Protein AF-A0A1F7QGS2-F1 (afdb_monomer_lite)

pLDDT: mean 93.17, std 10.86, range [42.5, 98.81]

Sequence (145 aa):
MSAPKLGLPMHGLDNLTVILDYNKIQLDNFVAKILDLEPVLAKWQAFGWTAIEIDGHDFDQIGKALDQAEATVGPVIVVAHTVKGKGVSFMENDPEWHGKAPKPAEAIQAIREILGVGDAAWEGYLAKTPGTRVLVDELSALAKT

Structure (mmCIF, N/CA/C/O backbone):
data_AF-A0A1F7QGS2-F1
#
_entry.id   AF-A0A1F7QGS2-F1
#
loop_
_atom_site.group_PDB
_atom_site.id
_atom_site.type_symbol
_atom_site.label_atom_id
_atom_site.label_alt_id
_atom_site.label_comp_id
_atom_site.label_asym_id
_atom_site.label_entity_id
_atom_site.label_seq_id
_atom_site.pdbx_PDB_ins_code
_atom_site.Cartn_x
_atom_site.Cartn_y
_atom_site.Cartn_z
_atom_site.occupancy
_atom_site.B_iso_or_equiv
_atom_site.auth_seq_id
_atom_site.auth_comp_id
_atom_site.auth_asym_id
_atom_site.auth_atom_id
_atom_site.pdbx_PDB_model_num
ATOM 1 N N . MET A 1 1 ? -8.602 6.402 41.887 1.00 42.50 1 MET A N 1
ATOM 2 C CA . MET A 1 1 ? -8.391 6.866 40.499 1.00 42.50 1 MET A CA 1
ATOM 3 C C . MET A 1 1 ? -8.107 5.639 39.653 1.00 42.50 1 MET A C 1
ATOM 5 O O . MET A 1 1 ? -7.200 4.899 40.011 1.00 42.50 1 MET A O 1
ATOM 9 N N . SER A 1 2 ? -8.909 5.354 38.623 1.00 53.97 2 SER A N 1
ATOM 10 C CA . SER A 1 2 ? -8.566 4.295 37.664 1.00 53.97 2 SER A CA 1
ATOM 11 C C . SER A 1 2 ? -7.284 4.693 36.936 1.00 53.97 2 SER A C 1
ATOM 13 O O . SER A 1 2 ? -7.117 5.875 36.631 1.00 53.97 2 SER A O 1
ATOM 15 N N . ALA A 1 3 ? -6.393 3.738 36.671 1.00 47.50 3 ALA A N 1
ATOM 16 C CA . ALA A 1 3 ? -5.197 3.986 35.872 1.00 47.50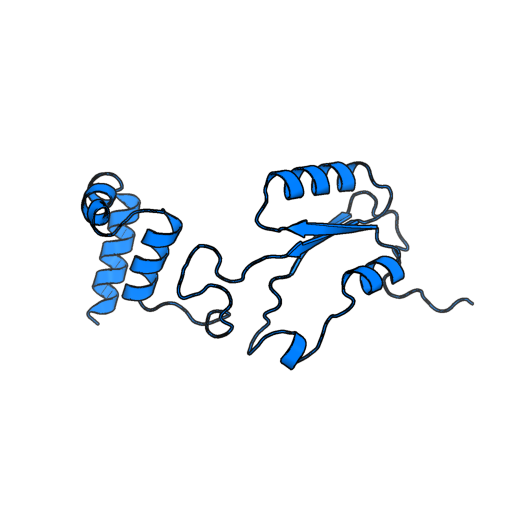 3 ALA A CA 1
ATOM 17 C C . ALA A 1 3 ? -5.571 4.702 34.556 1.00 47.50 3 ALA A C 1
ATOM 19 O O . ALA A 1 3 ? -6.635 4.403 33.997 1.00 47.50 3 ALA A O 1
ATOM 20 N N . PRO A 1 4 ? -4.749 5.650 34.066 1.00 51.16 4 PRO A N 1
ATOM 21 C CA . PRO A 1 4 ? -4.964 6.233 32.750 1.00 51.16 4 PRO A CA 1
ATOM 22 C C . PRO A 1 4 ? -5.015 5.096 31.730 1.00 51.16 4 PRO A C 1
ATOM 24 O O . PRO A 1 4 ? -4.096 4.280 31.641 1.00 51.16 4 PRO A O 1
ATOM 27 N N . LYS A 1 5 ? -6.124 5.010 30.996 1.00 58.28 5 LYS A N 1
ATOM 28 C CA . LYS A 1 5 ? -6.292 4.027 29.931 1.00 58.28 5 LYS A CA 1
ATOM 29 C C . LYS A 1 5 ? -5.496 4.532 28.728 1.00 58.28 5 LYS A C 1
ATOM 31 O O . LYS A 1 5 ? -6.029 5.250 27.889 1.00 58.28 5 LYS A O 1
ATOM 36 N N . LEU A 1 6 ? -4.191 4.260 28.715 1.00 59.62 6 LEU A N 1
ATOM 37 C CA . LEU A 1 6 ? -3.314 4.584 27.589 1.00 59.62 6 LEU A CA 1
ATOM 38 C C . LEU A 1 6 ? -3.965 4.056 26.303 1.00 59.62 6 LEU A C 1
ATOM 40 O O . LEU A 1 6 ? -4.412 2.918 26.308 1.00 59.62 6 LEU A O 1
ATOM 44 N N . GLY A 1 7 ? -4.068 4.878 25.256 1.00 64.69 7 GLY A N 1
ATOM 45 C CA . GLY A 1 7 ? -4.656 4.504 23.960 1.00 64.69 7 GLY A CA 1
ATOM 46 C C . GLY A 1 7 ? -6.181 4.617 23.853 1.00 64.69 7 GLY A C 1
ATOM 47 O O . GLY A 1 7 ? -6.690 4.618 22.732 1.00 64.69 7 GLY A O 1
ATOM 48 N N . LEU A 1 8 ? -6.898 4.787 24.973 1.00 70.00 8 LEU A N 1
ATOM 49 C CA . LEU A 1 8 ? -8.350 4.940 24.947 1.00 70.00 8 LEU A CA 1
ATOM 50 C C . LEU A 1 8 ? -8.746 6.369 24.549 1.00 70.00 8 LEU A C 1
ATOM 52 O O . LEU A 1 8 ? -8.249 7.320 25.160 1.00 70.00 8 LEU A O 1
ATOM 56 N N . PRO A 1 9 ? -9.622 6.552 23.545 1.00 69.94 9 PRO A N 1
ATOM 57 C CA . PRO A 1 9 ? -10.045 7.875 23.100 1.00 69.94 9 PRO A CA 1
ATOM 58 C C . PRO A 1 9 ? -10.796 8.586 24.228 1.00 69.94 9 PRO A C 1
ATOM 60 O O . PRO A 1 9 ? -11.926 8.248 24.563 1.00 69.94 9 PRO A O 1
ATOM 63 N N . MET A 1 10 ? -10.145 9.568 24.851 1.00 70.00 10 MET A N 1
ATOM 64 C CA . MET A 1 10 ? -10.749 10.406 25.898 1.00 70.00 10 MET A CA 1
ATOM 65 C C . MET A 1 10 ? -11.559 11.576 25.312 1.00 70.00 10 MET A C 1
ATOM 67 O O . MET A 1 10 ? -12.208 12.319 26.046 1.00 70.00 10 MET A O 1
ATOM 71 N N . HIS A 1 11 ? -11.506 11.737 23.989 1.00 72.88 11 HIS A N 1
ATOM 72 C CA . HIS A 1 11 ? -12.209 12.743 23.204 1.00 72.88 11 HIS A CA 1
ATOM 73 C C . HIS A 1 11 ? -13.120 12.041 22.189 1.00 72.88 11 HIS A C 1
ATOM 75 O O . HIS A 1 11 ? -12.828 10.914 21.790 1.00 72.88 11 HIS A O 1
ATOM 81 N N . GLY A 1 12 ? -14.200 12.704 21.765 1.00 78.81 12 GLY A N 1
ATOM 82 C CA . GLY A 1 12 ? -15.051 12.215 20.677 1.00 78.81 12 GLY A CA 1
ATOM 83 C C . GLY A 1 12 ? -14.284 12.261 19.360 1.00 78.81 12 GLY A C 1
ATOM 84 O O . GLY A 1 12 ? -14.203 13.314 18.735 1.00 78.81 12 GLY A O 1
ATOM 85 N N . LEU A 1 13 ? -13.663 11.139 18.995 1.00 88.19 13 LEU A N 1
ATOM 86 C CA . LEU A 1 13 ? -12.885 10.955 17.767 1.00 88.19 13 LEU A CA 1
ATOM 87 C C . LEU A 1 13 ? -13.675 10.128 16.748 1.00 88.19 13 LEU A C 1
ATOM 89 O O . LEU A 1 13 ? -13.122 9.271 16.067 1.00 88.19 13 LEU A O 1
ATOM 93 N N . ASP A 1 14 ? -14.975 10.393 16.658 1.00 89.94 14 ASP A N 1
ATOM 94 C CA . ASP A 1 14 ? -15.915 9.674 15.787 1.00 89.94 14 ASP A CA 1
ATOM 95 C C . ASP A 1 14 ? -15.614 9.902 14.295 1.00 89.94 14 ASP A C 1
ATOM 97 O O . ASP A 1 14 ? -16.113 9.200 13.431 1.00 89.94 14 ASP A O 1
ATOM 101 N N . ASN A 1 15 ? -14.778 10.893 13.983 1.00 92.56 15 ASN A N 1
ATOM 102 C CA . ASN A 1 15 ? -14.336 11.236 12.637 1.00 92.56 15 ASN A CA 1
ATOM 103 C C . ASN A 1 15 ? -12.890 10.797 12.341 1.00 92.56 15 ASN A C 1
ATOM 105 O O . ASN A 1 15 ? -12.312 11.243 11.347 1.00 92.56 15 ASN A O 1
ATOM 109 N N . LEU A 1 16 ? -12.274 9.980 13.204 1.00 95.19 16 LEU A N 1
ATOM 110 C CA . LEU A 1 16 ? -10.910 9.491 13.013 1.00 95.19 16 LEU A CA 1
ATOM 111 C C . LEU A 1 16 ? -10.912 8.044 12.516 1.00 95.19 16 LEU A C 1
ATOM 113 O O . LEU A 1 16 ? -11.242 7.117 13.252 1.00 95.19 16 LEU A O 1
ATOM 117 N N . THR A 1 17 ? -10.437 7.860 11.287 1.00 97.62 17 THR A N 1
ATOM 118 C CA . THR A 1 17 ? -10.125 6.546 10.718 1.00 97.62 17 THR A CA 1
ATOM 119 C C . THR A 1 17 ? -8.631 6.453 10.436 1.00 97.62 17 THR A C 1
ATOM 121 O O . THR A 1 17 ? -8.063 7.314 9.765 1.00 97.62 17 THR A O 1
ATOM 124 N N . VAL A 1 18 ? -7.989 5.407 10.952 1.00 97.81 18 VAL A N 1
ATOM 125 C CA . VAL A 1 18 ? -6.582 5.078 10.696 1.00 97.81 18 VAL A CA 1
ATOM 126 C C . VAL A 1 18 ? -6.521 3.850 9.799 1.00 97.81 18 VAL A C 1
ATOM 128 O O . VAL A 1 18 ? -7.245 2.889 10.025 1.00 97.81 18 VAL A O 1
ATOM 131 N N . ILE A 1 19 ? -5.627 3.848 8.813 1.00 98.62 19 ILE A N 1
ATOM 132 C CA . ILE A 1 19 ? -5.309 2.652 8.028 1.00 98.62 19 ILE A CA 1
ATOM 133 C C . ILE A 1 19 ? -3.883 2.243 8.380 1.00 98.62 19 ILE A C 1
ATOM 135 O O . ILE A 1 19 ? -2.942 3.012 8.183 1.00 98.62 19 ILE A O 1
ATOM 139 N N . LEU A 1 20 ? -3.726 1.043 8.929 1.00 98.50 20 LEU A N 1
ATOM 140 C CA . LEU A 1 20 ? -2.425 0.436 9.159 1.00 98.50 20 LEU A CA 1
ATOM 141 C C . LEU A 1 20 ? -2.032 -0.367 7.921 1.00 98.50 20 LEU A C 1
ATOM 143 O O . LEU A 1 20 ? -2.635 -1.401 7.642 1.00 98.50 20 LEU A O 1
ATOM 147 N N . ASP A 1 21 ? -0.991 0.094 7.229 1.00 98.50 21 ASP A N 1
ATOM 148 C CA . ASP A 1 21 ? -0.268 -0.687 6.223 1.00 98.50 21 ASP A CA 1
ATOM 149 C C . ASP A 1 21 ? 0.460 -1.851 6.918 1.00 98.50 21 ASP A C 1
ATOM 151 O O . ASP A 1 21 ? 1.569 -1.706 7.443 1.00 98.50 21 ASP A O 1
ATOM 155 N N . TYR A 1 22 ? -0.199 -3.008 6.982 1.00 98.25 22 TYR A N 1
ATOM 156 C CA . TYR A 1 22 ? 0.279 -4.183 7.699 1.00 98.25 22 TYR A CA 1
ATOM 157 C C . TYR A 1 22 ? 1.061 -5.136 6.782 1.00 98.25 22 TYR A C 1
ATOM 159 O O . TYR A 1 22 ? 0.757 -6.321 6.656 1.00 98.25 22 TYR A O 1
ATOM 167 N N . ASN A 1 23 ? 2.127 -4.613 6.167 1.00 98.25 23 ASN A N 1
ATOM 168 C CA . ASN A 1 23 ? 3.022 -5.357 5.266 1.00 98.25 23 ASN A CA 1
ATOM 169 C C . ASN A 1 23 ? 4.058 -6.263 5.971 1.00 98.25 23 ASN A C 1
ATOM 171 O O . ASN A 1 23 ? 4.845 -6.939 5.310 1.00 98.25 23 ASN A O 1
ATOM 175 N N . LYS A 1 24 ? 4.085 -6.273 7.313 1.00 97.62 24 LYS A N 1
ATOM 176 C CA . LYS A 1 24 ? 4.947 -7.124 8.165 1.00 97.62 24 LYS A CA 1
ATOM 177 C C . LYS A 1 24 ? 6.460 -6.878 8.039 1.00 97.62 24 LYS A C 1
ATOM 179 O O . LYS A 1 24 ? 7.235 -7.659 8.594 1.00 97.62 24 LYS A O 1
ATOM 184 N N . ILE A 1 25 ? 6.906 -5.804 7.382 1.00 97.75 25 ILE A N 1
ATOM 185 C CA . ILE A 1 25 ? 8.328 -5.499 7.152 1.00 97.75 25 ILE A CA 1
ATOM 186 C C . ILE A 1 25 ? 8.677 -4.095 7.658 1.00 97.75 25 ILE A C 1
ATOM 188 O O . ILE A 1 25 ? 8.119 -3.092 7.212 1.00 97.75 25 ILE A O 1
ATOM 192 N N . GLN A 1 26 ? 9.694 -4.009 8.514 1.00 94.56 26 GLN A N 1
ATOM 193 C CA . GLN A 1 26 ? 10.262 -2.744 8.993 1.00 94.56 26 GLN A CA 1
ATOM 194 C C . GLN A 1 26 ? 11.620 -2.448 8.327 1.00 94.56 26 GLN A C 1
ATOM 196 O O . GLN A 1 26 ? 11.802 -2.828 7.173 1.00 94.56 26 GLN A O 1
ATOM 201 N N . LEU A 1 27 ? 12.530 -1.736 9.010 1.00 93.88 27 LEU A N 1
ATOM 202 C CA . LEU A 1 27 ? 13.805 -1.268 8.451 1.00 93.88 27 LEU A CA 1
ATOM 203 C C . LEU A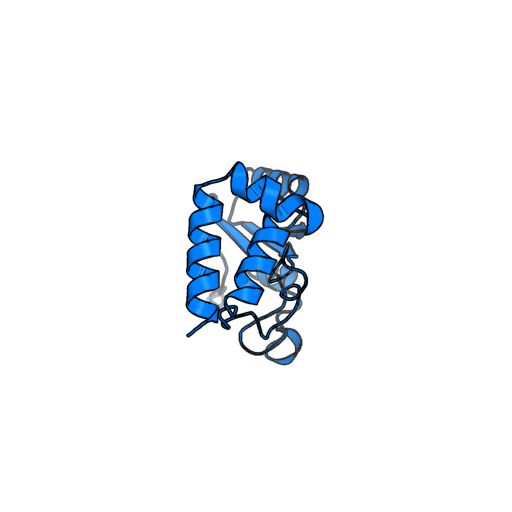 1 27 ? 14.671 -2.407 7.895 1.00 93.88 27 LEU A C 1
ATOM 205 O O . LEU A 1 27 ? 14.865 -2.484 6.689 1.00 93.88 27 LEU A O 1
ATOM 209 N N . ASP A 1 28 ? 15.145 -3.294 8.773 1.00 89.69 28 ASP A N 1
ATOM 210 C CA . ASP A 1 28 ? 16.142 -4.313 8.407 1.00 89.69 28 ASP A CA 1
ATOM 211 C C . ASP A 1 28 ? 15.543 -5.704 8.149 1.00 89.69 28 ASP A C 1
ATOM 213 O O . ASP A 1 28 ? 16.216 -6.595 7.629 1.00 89.69 28 ASP A O 1
ATOM 217 N N . ASN A 1 29 ? 14.310 -5.962 8.601 1.00 96.12 29 ASN A N 1
ATOM 218 C CA . ASN A 1 29 ? 13.714 -7.296 8.521 1.00 96.12 29 ASN A CA 1
ATOM 219 C C . ASN A 1 29 ? 12.192 -7.298 8.718 1.00 96.12 29 ASN A C 1
ATOM 221 O O . ASN A 1 29 ? 11.564 -6.269 8.979 1.00 96.12 29 ASN A O 1
ATOM 225 N N . PHE A 1 30 ? 11.613 -8.497 8.658 1.00 97.50 30 PHE A N 1
ATOM 226 C CA . PHE A 1 30 ? 10.252 -8.762 9.108 1.00 97.50 30 PHE A CA 1
ATOM 227 C C . PHE A 1 30 ? 10.070 -8.368 10.578 1.00 97.50 30 PHE A C 1
ATOM 229 O O . PHE A 1 30 ? 10.919 -8.680 11.417 1.00 97.50 30 PHE A O 1
ATOM 236 N N . VAL A 1 31 ? 8.937 -7.738 10.899 1.00 97.31 31 VAL A N 1
ATOM 237 C CA . VAL A 1 31 ? 8.616 -7.264 12.258 1.00 97.31 31 VAL A CA 1
ATOM 238 C C . VAL A 1 31 ? 8.731 -8.388 13.289 1.00 97.31 31 VAL A C 1
ATOM 240 O O . VAL A 1 31 ? 9.380 -8.205 14.311 1.00 97.31 31 VAL A O 1
ATOM 243 N N . ALA A 1 32 ? 8.262 -9.596 12.959 1.00 97.25 32 ALA A N 1
ATOM 244 C CA . ALA A 1 32 ? 8.329 -10.775 13.827 1.00 97.25 32 ALA A CA 1
ATOM 245 C C . ALA A 1 32 ? 9.759 -11.182 14.239 1.00 97.25 32 ALA A C 1
ATOM 247 O O . ALA A 1 32 ? 9.941 -11.852 15.251 1.00 97.25 32 ALA A O 1
ATOM 248 N N . LYS A 1 33 ? 10.788 -10.792 13.471 1.00 96.38 33 LYS A N 1
ATOM 249 C CA . LYS A 1 33 ? 12.195 -11.077 13.798 1.00 96.38 33 LYS A CA 1
ATOM 250 C C . LYS A 1 33 ? 12.862 -9.990 14.637 1.00 96.38 33 LYS A C 1
ATOM 252 O O . LYS A 1 33 ? 13.943 -10.240 15.161 1.00 96.38 33 LYS A O 1
ATOM 257 N N . ILE A 1 34 ? 12.267 -8.801 14.733 1.00 95.75 34 ILE A N 1
ATOM 258 C CA . ILE A 1 34 ? 12.864 -7.660 15.436 1.00 95.75 34 ILE A CA 1
ATOM 259 C C . ILE A 1 34 ? 12.022 -7.254 16.644 1.00 95.75 34 ILE A C 1
ATOM 261 O O . ILE A 1 34 ? 12.517 -7.262 17.767 1.00 95.75 34 ILE A O 1
ATOM 265 N N . LEU A 1 35 ? 10.753 -6.915 16.419 1.00 93.75 35 LEU A N 1
ATOM 266 C CA . LEU A 1 35 ? 9.780 -6.612 17.457 1.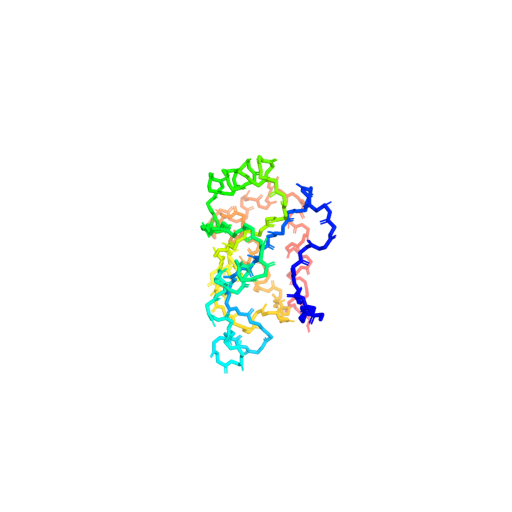00 93.75 35 LEU A CA 1
ATOM 267 C C . LEU A 1 35 ? 8.401 -7.057 16.976 1.00 93.75 35 LEU A C 1
ATOM 269 O O . LEU A 1 35 ? 7.752 -6.377 16.180 1.00 93.75 35 LEU A O 1
ATOM 273 N N . ASP A 1 36 ? 7.974 -8.219 17.459 1.00 93.94 36 ASP A N 1
ATOM 274 C CA . ASP A 1 36 ? 6.699 -8.792 17.057 1.00 93.94 36 ASP A CA 1
ATOM 275 C C . ASP A 1 36 ? 5.525 -7.916 17.524 1.00 93.94 36 ASP A C 1
ATOM 277 O O . ASP A 1 36 ? 5.441 -7.481 18.679 1.00 93.94 36 ASP A O 1
ATOM 281 N N . LEU A 1 37 ? 4.614 -7.642 16.592 1.00 92.38 37 LEU A N 1
ATOM 282 C CA . LEU A 1 37 ? 3.451 -6.792 16.806 1.00 92.38 37 LEU A CA 1
ATOM 283 C C . LEU A 1 37 ? 2.212 -7.594 17.196 1.00 92.38 37 LEU A C 1
ATOM 285 O O . LEU A 1 37 ? 1.241 -6.992 17.659 1.00 92.38 37 LEU A O 1
ATOM 289 N N . GLU A 1 38 ? 2.234 -8.920 17.094 1.00 95.38 38 GLU A N 1
ATOM 290 C CA . GLU A 1 38 ? 1.051 -9.730 17.367 1.00 95.38 38 GLU A CA 1
ATOM 291 C C . GLU A 1 38 ? 0.671 -9.775 18.862 1.00 95.38 38 GLU A C 1
ATOM 293 O O . GLU A 1 38 ? 1.529 -9.602 19.742 1.00 95.38 38 GLU A O 1
ATOM 298 N N . PRO A 1 39 ? -0.624 -9.953 19.195 1.00 95.69 39 PRO A N 1
ATOM 299 C CA . PRO A 1 39 ? -1.793 -9.885 18.305 1.00 95.69 39 PRO A CA 1
ATOM 300 C C . PRO A 1 39 ? -2.199 -8.430 17.984 1.00 95.69 39 PRO A C 1
ATOM 302 O O . PRO A 1 39 ? -2.621 -7.697 18.884 1.00 95.69 39 PRO A O 1
ATOM 305 N N . VAL A 1 40 ? -2.098 -7.993 16.721 1.00 95.88 40 VAL A N 1
ATOM 306 C CA . VAL A 1 40 ? -2.289 -6.569 16.348 1.00 95.88 40 VAL A CA 1
ATOM 307 C C . VAL A 1 40 ? -3.720 -6.092 16.589 1.00 95.88 40 VAL A C 1
ATOM 309 O O . VAL A 1 40 ? -3.921 -5.092 17.280 1.00 95.88 40 VAL A O 1
ATOM 312 N N . LEU A 1 41 ? -4.721 -6.816 16.080 1.00 95.81 41 LEU A N 1
ATOM 313 C CA . LEU A 1 41 ? -6.136 -6.449 16.233 1.00 95.81 41 LEU A CA 1
ATOM 314 C C . LEU A 1 41 ? -6.543 -6.329 17.706 1.00 95.81 41 LEU A C 1
ATOM 316 O O . LEU A 1 41 ? -7.157 -5.342 18.113 1.00 95.81 41 LEU A O 1
ATOM 320 N N . ALA A 1 42 ? -6.164 -7.319 18.517 1.00 95.69 42 ALA A N 1
ATOM 321 C CA . ALA A 1 42 ? -6.536 -7.370 19.926 1.00 95.69 42 ALA A CA 1
ATOM 322 C C . ALA A 1 42 ? -5.931 -6.206 20.726 1.00 95.69 42 ALA A C 1
ATOM 324 O O . ALA A 1 42 ? -6.573 -5.698 21.644 1.00 95.69 42 ALA A O 1
ATOM 325 N N . LYS A 1 43 ? -4.724 -5.740 20.367 1.00 94.25 43 LYS A N 1
ATOM 326 C CA . LYS A 1 43 ? -4.111 -4.556 20.990 1.00 94.25 43 LYS A CA 1
ATOM 327 C C . LYS A 1 43 ? -4.945 -3.299 20.728 1.00 94.25 43 LYS A C 1
ATOM 329 O O . LYS A 1 43 ? -5.242 -2.572 21.670 1.00 94.25 43 LYS A O 1
ATOM 334 N N . TRP A 1 44 ? -5.392 -3.078 19.492 1.00 94.75 44 TRP A N 1
ATOM 335 C CA . TRP A 1 44 ? -6.250 -1.935 19.150 1.00 94.75 44 TRP A CA 1
ATOM 336 C C . TRP A 1 44 ? -7.623 -1.994 19.822 1.00 94.75 44 TRP A C 1
ATOM 338 O O . TRP A 1 44 ? -8.078 -1.004 20.394 1.00 94.75 44 TRP A O 1
ATOM 348 N N . GLN A 1 45 ? -8.244 -3.172 19.847 1.00 94.00 45 GLN A N 1
ATOM 349 C CA . GLN A 1 45 ? -9.505 -3.382 20.560 1.00 94.00 45 GLN A CA 1
ATOM 350 C C . GLN A 1 45 ? -9.358 -3.141 22.070 1.00 94.00 45 GLN A C 1
ATOM 352 O O . GLN A 1 45 ? -10.221 -2.517 22.685 1.00 94.00 45 GLN A O 1
ATOM 357 N N . ALA A 1 46 ? -8.243 -3.565 22.677 1.00 92.12 46 ALA A N 1
ATOM 358 C CA . ALA A 1 46 ? -7.946 -3.291 24.085 1.00 92.12 46 ALA A CA 1
ATOM 359 C C . ALA A 1 46 ? -7.763 -1.788 24.369 1.00 92.12 46 ALA A C 1
ATOM 361 O O . ALA A 1 46 ? -8.053 -1.330 25.476 1.00 92.12 46 ALA A O 1
ATOM 362 N N . PHE A 1 47 ? -7.345 -1.015 23.363 1.00 90.81 47 PHE A N 1
ATOM 363 C CA . PHE A 1 47 ? -7.327 0.446 23.395 1.00 90.81 47 PHE A CA 1
ATOM 364 C C . PHE A 1 47 ? -8.694 1.086 23.117 1.00 90.81 47 PHE A C 1
ATOM 366 O O . PHE A 1 47 ? -8.786 2.303 23.069 1.00 90.81 47 PHE A O 1
ATOM 373 N N . GLY A 1 48 ? -9.774 0.315 22.980 1.00 90.50 48 GLY A N 1
ATOM 374 C CA . GLY A 1 48 ? -11.125 0.845 22.781 1.00 90.50 48 GLY A CA 1
ATOM 375 C C . GLY A 1 48 ? -11.404 1.351 21.366 1.00 90.50 48 GLY A C 1
ATOM 376 O O . GLY A 1 48 ? -12.328 2.138 21.188 1.00 90.50 48 GLY A O 1
ATOM 377 N N . TRP A 1 49 ? -10.613 0.921 20.381 1.00 94.69 49 TRP A N 1
ATOM 378 C CA . TRP A 1 49 ? -10.852 1.209 18.969 1.00 94.69 49 TRP A CA 1
ATOM 379 C C . TRP A 1 49 ? -11.703 0.114 18.334 1.00 94.69 49 TRP A C 1
ATOM 381 O O . TRP A 1 49 ? -11.557 -1.070 18.656 1.00 94.69 49 TRP A O 1
ATOM 391 N N . THR A 1 50 ? -12.525 0.497 17.363 1.00 96.00 50 THR A N 1
ATOM 392 C CA . THR A 1 50 ? -13.078 -0.472 16.414 1.00 96.00 50 THR A CA 1
ATOM 393 C C . THR A 1 50 ? -11.961 -0.885 15.461 1.00 96.00 50 THR A C 1
ATOM 395 O O . THR A 1 50 ? -11.371 -0.036 14.801 1.00 96.00 50 THR A O 1
ATOM 398 N N . ALA A 1 51 ? -11.652 -2.180 15.397 1.00 97.69 51 ALA A N 1
ATOM 399 C CA . ALA A 1 51 ? -10.643 -2.722 14.492 1.00 97.69 51 ALA A CA 1
ATOM 400 C C . ALA A 1 51 ? -11.315 -3.528 13.373 1.00 97.69 51 ALA A C 1
ATOM 402 O O . ALA A 1 51 ? -12.062 -4.466 13.656 1.00 97.69 51 ALA A O 1
ATOM 403 N N . ILE A 1 52 ? -11.039 -3.161 12.124 1.00 98.62 52 ILE A N 1
ATOM 404 C CA . ILE A 1 52 ? -11.500 -3.828 10.902 1.00 98.62 52 ILE A CA 1
ATOM 405 C C . ILE A 1 52 ? -10.269 -4.434 10.228 1.00 98.62 52 ILE A C 1
ATOM 407 O O . ILE A 1 52 ? -9.248 -3.764 10.122 1.00 98.62 52 ILE A O 1
ATOM 411 N N . GLU A 1 53 ? -10.335 -5.682 9.783 1.00 98.62 53 GLU A N 1
ATOM 412 C CA . GLU A 1 53 ? -9.222 -6.366 9.115 1.00 98.62 53 GLU A CA 1
ATOM 413 C C . GLU A 1 53 ? -9.603 -6.711 7.682 1.00 98.62 53 GLU A C 1
ATOM 415 O O . GLU A 1 53 ? -10.698 -7.221 7.441 1.00 98.62 53 GLU A O 1
ATOM 420 N N . ILE A 1 54 ? -8.709 -6.396 6.743 1.00 98.81 54 ILE A N 1
ATOM 421 C CA . ILE A 1 54 ? -8.946 -6.545 5.304 1.00 98.81 54 ILE A CA 1
ATOM 422 C C . ILE A 1 54 ? -7.700 -7.037 4.567 1.00 98.81 54 ILE A C 1
ATOM 424 O O . ILE A 1 54 ? -6.569 -6.856 5.031 1.00 98.81 54 ILE A O 1
ATOM 428 N N . ASP A 1 55 ? -7.908 -7.576 3.368 1.00 98.75 55 ASP A N 1
ATOM 429 C CA . ASP A 1 55 ? -6.883 -7.578 2.324 1.00 98.75 55 ASP A CA 1
ATOM 430 C C . ASP A 1 55 ? -6.693 -6.143 1.804 1.00 98.75 55 ASP A C 1
ATOM 432 O O . ASP A 1 55 ? -7.613 -5.529 1.265 1.00 98.75 55 ASP A O 1
ATOM 436 N N . GLY A 1 56 ? -5.491 -5.595 1.983 1.00 98.62 56 GLY A N 1
ATOM 437 C CA . GLY A 1 56 ? -5.137 -4.235 1.583 1.00 98.62 56 GLY A CA 1
ATOM 438 C C . GLY A 1 56 ? -4.976 -4.033 0.075 1.00 98.62 56 GLY A C 1
ATOM 439 O O . GLY A 1 56 ? -4.727 -2.906 -0.346 1.00 98.62 56 GLY A O 1
ATOM 440 N N . HIS A 1 57 ? -5.110 -5.089 -0.734 1.00 98.38 57 HIS A N 1
ATOM 441 C CA . HIS A 1 57 ? -5.113 -5.016 -2.201 1.00 98.38 57 HIS A CA 1
ATOM 442 C C . HIS A 1 57 ? -6.490 -5.286 -2.818 1.00 98.38 57 HIS A C 1
ATOM 444 O O . HIS A 1 57 ? -6.625 -5.266 -4.043 1.00 98.38 57 HIS A O 1
ATOM 450 N N . ASP A 1 58 ? -7.511 -5.530 -1.995 1.00 98.69 58 ASP A N 1
ATOM 451 C CA . ASP A 1 58 ? -8.891 -5.728 -2.432 1.00 98.69 58 ASP A CA 1
ATOM 452 C C . ASP A 1 58 ? -9.684 -4.419 -2.283 1.00 98.69 58 ASP A C 1
ATOM 454 O O . ASP A 1 58 ? -10.079 -4.013 -1.187 1.00 98.69 58 ASP A O 1
ATOM 458 N N . PHE A 1 59 ? -9.935 -3.749 -3.410 1.00 98.00 59 PHE A N 1
ATOM 459 C CA . PHE A 1 59 ? -10.660 -2.477 -3.444 1.00 98.00 59 PHE A CA 1
ATOM 460 C C . PHE A 1 59 ? -12.099 -2.574 -2.918 1.00 98.00 59 PHE A C 1
ATOM 462 O O . PHE A 1 59 ? -12.589 -1.598 -2.345 1.00 98.00 59 PHE A O 1
ATOM 469 N N . ASP A 1 60 ? -12.759 -3.728 -3.046 1.00 98.69 60 ASP A N 1
ATOM 470 C CA . ASP A 1 60 ? -14.108 -3.913 -2.507 1.00 98.69 60 ASP A CA 1
ATOM 471 C C . ASP A 1 60 ? -14.071 -3.993 -0.977 1.00 98.69 60 ASP A C 1
ATOM 473 O O . ASP A 1 60 ? -14.962 -3.467 -0.304 1.00 98.69 60 ASP A O 1
ATOM 477 N N . GLN A 1 61 ? -13.047 -4.638 -0.408 1.00 98.81 61 GLN A N 1
ATOM 478 C CA . GLN A 1 61 ? -12.855 -4.678 1.045 1.00 98.81 61 GLN A CA 1
ATOM 479 C C . GLN A 1 61 ? -12.465 -3.311 1.604 1.00 98.81 61 GLN A C 1
ATOM 481 O O . GLN A 1 61 ? -12.998 -2.915 2.640 1.00 98.81 61 GLN A O 1
ATOM 486 N N . ILE A 1 62 ? -11.601 -2.566 0.907 1.00 98.75 62 ILE A N 1
ATOM 487 C CA . ILE A 1 62 ? -11.238 -1.194 1.284 1.00 98.75 62 ILE A CA 1
ATOM 488 C C . ILE A 1 62 ? -12.487 -0.309 1.325 1.00 98.75 62 ILE A C 1
ATOM 490 O O . ILE A 1 62 ? -12.724 0.352 2.334 1.00 98.75 62 ILE A O 1
ATOM 494 N N . GLY A 1 63 ? -13.311 -0.328 0.270 1.00 98.62 63 GLY A N 1
ATOM 495 C CA . GLY A 1 63 ? -14.549 0.455 0.218 1.00 98.62 63 GLY A CA 1
ATOM 496 C C . GLY A 1 63 ? -15.489 0.127 1.379 1.00 98.62 63 GLY A C 1
ATOM 497 O O . GLY A 1 63 ? -15.863 1.013 2.141 1.00 98.62 63 GLY A O 1
ATOM 498 N N . LYS A 1 64 ? -15.775 -1.164 1.596 1.00 98.81 64 LYS A N 1
ATOM 499 C CA . LYS A 1 64 ? -16.635 -1.617 2.705 1.00 98.81 64 LYS A CA 1
ATOM 500 C C . LYS A 1 64 ? -16.088 -1.235 4.081 1.00 98.81 64 LYS A C 1
ATOM 502 O O . LYS A 1 64 ? -16.868 -0.899 4.968 1.00 98.81 64 LYS A O 1
ATOM 507 N N . ALA A 1 65 ? -14.771 -1.302 4.276 1.00 98.62 65 ALA A N 1
ATOM 508 C CA . ALA A 1 65 ? -14.145 -0.929 5.540 1.00 98.62 65 ALA A CA 1
ATOM 509 C C . ALA A 1 65 ? -14.272 0.573 5.817 1.00 98.62 65 ALA A C 1
ATOM 511 O O . ALA A 1 65 ? -14.521 0.953 6.959 1.00 98.62 65 ALA A O 1
ATOM 512 N N . LEU A 1 66 ? -14.140 1.413 4.786 1.00 98.56 66 LEU A N 1
ATOM 513 C CA . LEU A 1 66 ? -14.327 2.860 4.903 1.00 98.56 66 LEU A CA 1
ATOM 514 C C . LEU A 1 66 ? -15.796 3.226 5.156 1.00 98.56 66 LEU A C 1
ATOM 516 O O . LEU A 1 66 ? -16.058 4.015 6.060 1.00 98.56 66 LEU A O 1
ATOM 520 N N . ASP A 1 67 ? -16.742 2.592 4.455 1.00 98.50 67 ASP A N 1
ATOM 521 C CA . ASP A 1 67 ? -18.183 2.777 4.695 1.00 98.50 67 ASP A CA 1
ATOM 522 C C . ASP A 1 67 ? -18.562 2.384 6.135 1.00 98.50 67 ASP A C 1
ATOM 524 O O . ASP A 1 67 ? -19.298 3.087 6.831 1.00 98.50 67 ASP A O 1
ATOM 528 N N . GLN A 1 68 ? -18.028 1.258 6.620 1.00 98.19 68 GLN A N 1
ATOM 529 C CA . GLN A 1 68 ? -18.224 0.825 8.002 1.00 98.19 68 GLN A CA 1
ATOM 530 C C . GLN A 1 68 ? -17.587 1.803 8.996 1.00 98.19 68 GLN A C 1
ATOM 532 O O . GLN A 1 68 ? -18.167 2.060 10.054 1.00 98.19 68 GLN A O 1
ATOM 537 N N . ALA A 1 69 ? -16.401 2.328 8.683 1.00 97.50 69 ALA A N 1
ATOM 538 C CA . ALA A 1 69 ? -15.712 3.273 9.545 1.00 97.50 69 ALA A CA 1
ATOM 539 C C . ALA A 1 69 ? -16.502 4.582 9.695 1.00 97.50 69 ALA A C 1
ATOM 541 O O . ALA A 1 69 ? -16.669 5.054 10.815 1.00 97.50 69 ALA A O 1
ATOM 542 N N . GLU A 1 70 ? -17.065 5.107 8.603 1.00 97.12 70 GLU A N 1
ATOM 543 C CA . GLU A 1 70 ? -17.917 6.304 8.613 1.00 97.12 70 GLU A CA 1
ATOM 544 C C . GLU A 1 70 ? -19.205 6.110 9.432 1.00 97.12 70 GLU A C 1
ATOM 546 O O . GLU A 1 70 ? -19.670 7.029 10.106 1.00 97.12 70 GLU A O 1
ATOM 551 N N . ALA A 1 71 ? -19.771 4.901 9.424 1.00 96.81 71 ALA A N 1
ATOM 552 C CA . ALA A 1 71 ? -20.961 4.566 10.205 1.00 96.81 71 ALA A CA 1
ATOM 553 C C . ALA A 1 71 ? -20.674 4.262 11.691 1.00 96.81 71 ALA A C 1
ATOM 555 O O . ALA A 1 71 ? -21.611 4.053 12.470 1.00 96.81 71 ALA A O 1
ATOM 556 N N . THR A 1 72 ? -19.403 4.189 12.098 1.00 95.00 72 THR A N 1
ATOM 557 C CA . THR A 1 72 ? -19.002 3.809 13.456 1.00 95.00 72 THR A CA 1
ATOM 558 C C . THR A 1 72 ? -18.855 5.039 14.352 1.00 95.00 72 THR A C 1
ATOM 560 O O . THR A 1 72 ? -18.246 6.031 13.977 1.00 95.00 72 THR A O 1
ATOM 563 N N . VAL A 1 73 ? -19.384 4.963 15.577 1.00 93.19 73 VAL A N 1
ATOM 564 C CA . VAL A 1 73 ? -19.127 5.966 16.625 1.00 93.19 73 VAL A CA 1
ATOM 565 C C . VAL A 1 73 ? -17.832 5.604 17.353 1.00 93.19 73 VAL A C 1
ATOM 567 O O . VAL A 1 73 ? -17.651 4.456 17.765 1.00 93.19 73 VAL A O 1
ATOM 570 N N . GLY A 1 74 ? -16.960 6.586 17.565 1.00 91.50 74 GLY A N 1
ATOM 571 C CA . GLY A 1 74 ? -15.598 6.397 18.055 1.00 91.50 74 GLY A CA 1
ATOM 572 C C . GLY A 1 74 ? -14.585 6.125 16.936 1.00 91.50 74 GLY A C 1
ATOM 573 O O . GLY A 1 74 ? -14.956 5.956 15.777 1.00 91.50 74 GLY A O 1
ATOM 574 N N . PRO A 1 75 ? -13.285 6.087 17.264 1.00 94.81 75 PRO A N 1
ATOM 575 C CA . PRO A 1 75 ? -12.249 5.937 16.260 1.00 94.81 75 PRO A CA 1
ATOM 576 C C . PRO A 1 75 ? -12.123 4.500 15.763 1.00 94.81 75 PRO A C 1
ATOM 578 O O . PRO A 1 75 ? -12.307 3.520 16.499 1.00 94.81 75 PRO A O 1
ATOM 581 N N . VAL A 1 76 ? -11.738 4.401 14.497 1.00 97.44 76 VAL A N 1
ATOM 582 C CA . VAL A 1 76 ? -11.637 3.146 13.760 1.00 97.44 76 VAL A CA 1
ATOM 583 C C . VAL A 1 76 ? -10.215 2.964 13.261 1.00 97.44 76 VAL A C 1
ATOM 585 O O . VAL A 1 76 ? -9.576 3.907 12.792 1.00 97.44 76 VAL A O 1
ATOM 588 N N . ILE A 1 77 ? -9.719 1.734 13.338 1.00 98.06 77 ILE A N 1
ATOM 589 C CA . ILE A 1 77 ? -8.522 1.318 12.625 1.00 98.06 77 ILE A CA 1
ATOM 590 C C . ILE A 1 77 ? -8.847 0.205 11.637 1.00 98.06 77 ILE A C 1
ATOM 592 O O . ILE A 1 77 ? -9.437 -0.813 11.990 1.00 98.06 77 ILE A O 1
ATOM 596 N N . VAL A 1 78 ? -8.412 0.393 10.399 1.00 98.75 78 VAL A N 1
ATOM 597 C CA . VAL A 1 78 ? -8.410 -0.617 9.350 1.00 98.75 78 VAL A CA 1
ATOM 598 C C . VAL A 1 78 ? -7.008 -1.218 9.284 1.00 98.75 78 VAL A C 1
ATOM 600 O O . VAL A 1 78 ? -6.051 -0.551 8.896 1.00 98.75 78 VAL A O 1
ATOM 603 N N . VAL A 1 79 ? -6.864 -2.471 9.701 1.00 98.69 79 VAL A N 1
ATOM 604 C CA . VAL A 1 79 ? -5.635 -3.258 9.578 1.00 98.69 79 VAL A CA 1
ATOM 605 C C . VAL A 1 79 ? -5.626 -3.894 8.190 1.00 98.69 79 VAL A C 1
ATOM 607 O O . VAL A 1 79 ? -6.303 -4.893 7.951 1.00 98.69 79 VAL A O 1
ATOM 610 N N . ALA A 1 80 ? -4.889 -3.281 7.265 1.00 98.75 80 ALA A N 1
ATOM 611 C CA . ALA A 1 80 ? -4.833 -3.692 5.870 1.00 98.75 80 ALA A CA 1
ATOM 612 C C . ALA A 1 80 ? -3.609 -4.578 5.625 1.00 98.75 80 ALA A C 1
ATOM 614 O O . ALA A 1 80 ? -2.473 -4.104 5.677 1.00 98.75 80 ALA A O 1
ATOM 615 N N . HIS A 1 81 ? -3.825 -5.866 5.351 1.00 98.62 81 HIS A N 1
ATOM 616 C CA . HIS A 1 81 ? -2.740 -6.784 4.995 1.00 98.62 81 HIS A CA 1
ATOM 617 C C . HIS A 1 81 ? -2.256 -6.483 3.584 1.00 98.62 81 HIS A C 1
ATOM 619 O O . HIS A 1 81 ? -2.970 -6.693 2.611 1.00 98.62 81 HIS A O 1
ATOM 625 N N . THR A 1 82 ? -1.029 -6.003 3.472 1.00 98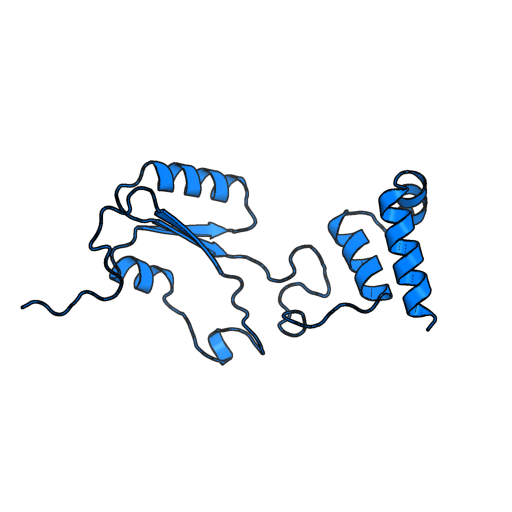.75 82 THR A N 1
ATOM 626 C CA . THR A 1 82 ? -0.423 -5.580 2.208 1.00 98.75 82 THR A CA 1
ATOM 627 C C . THR A 1 82 ? 0.855 -6.374 1.932 1.00 98.75 82 THR A C 1
ATOM 629 O O . THR A 1 82 ? 1.341 -7.162 2.742 1.00 98.75 82 THR A O 1
ATOM 632 N N . VAL A 1 83 ? 1.419 -6.159 0.746 1.00 98.56 83 VAL A N 1
ATOM 633 C CA . VAL A 1 83 ? 2.696 -6.717 0.304 1.00 98.56 83 VAL A CA 1
ATOM 634 C C . VAL A 1 83 ? 3.585 -5.515 0.055 1.00 98.56 83 VAL A C 1
ATOM 636 O O . VAL A 1 83 ? 3.280 -4.691 -0.808 1.00 98.56 83 VAL A O 1
ATOM 639 N N . LYS A 1 84 ? 4.665 -5.374 0.824 1.00 98.25 84 LYS A N 1
ATOM 640 C CA . LYS A 1 84 ? 5.617 -4.283 0.593 1.00 98.25 84 LYS A CA 1
ATOM 641 C C . LYS A 1 84 ? 6.249 -4.476 -0.780 1.00 98.25 84 LYS A C 1
ATOM 643 O O . LYS A 1 84 ? 6.644 -5.593 -1.093 1.00 98.25 84 LYS A O 1
ATOM 648 N N . GLY A 1 85 ? 6.302 -3.419 -1.588 1.00 97.56 85 GLY A N 1
ATOM 649 C CA . GLY A 1 85 ? 6.783 -3.504 -2.971 1.00 97.56 85 GLY A CA 1
ATOM 650 C C . GLY A 1 85 ? 5.782 -4.106 -3.966 1.00 97.56 85 GLY A C 1
ATOM 651 O O . GLY A 1 85 ? 6.197 -4.493 -5.056 1.00 97.56 85 GLY A O 1
ATOM 652 N N . LYS A 1 86 ? 4.484 -4.202 -3.615 1.00 98.19 86 LYS A N 1
ATOM 653 C CA . LYS A 1 86 ? 3.433 -4.745 -4.497 1.00 98.19 86 LYS A CA 1
ATOM 654 C C . LYS A 1 86 ? 3.538 -4.193 -5.924 1.00 98.19 86 LYS A C 1
ATOM 656 O O . LYS A 1 86 ? 3.590 -2.982 -6.118 1.00 98.19 86 LYS A O 1
ATOM 661 N N . GLY A 1 87 ? 3.505 -5.089 -6.910 1.00 97.06 87 GLY A N 1
ATOM 662 C CA . GLY A 1 87 ? 3.534 -4.747 -8.334 1.00 97.06 87 GLY A CA 1
ATOM 663 C C . GLY A 1 87 ? 4.931 -4.701 -8.954 1.00 97.06 87 GLY A C 1
ATOM 664 O O . GLY A 1 87 ? 5.031 -4.533 -10.165 1.00 97.06 87 GLY A O 1
ATOM 665 N N . VAL A 1 88 ? 5.989 -4.893 -8.159 1.00 98.31 88 VAL A N 1
ATOM 666 C CA . VAL A 1 88 ? 7.365 -5.046 -8.646 1.00 98.31 88 VAL A CA 1
ATOM 667 C C . VAL A 1 88 ? 7.934 -6.357 -8.113 1.00 98.31 88 VAL A C 1
ATOM 669 O O . VAL A 1 88 ? 8.228 -6.503 -6.929 1.00 98.31 88 VAL A O 1
ATOM 672 N N . SER A 1 89 ? 8.092 -7.327 -9.002 1.00 97.69 89 SER A N 1
ATOM 673 C CA . SER A 1 89 ? 8.367 -8.735 -8.719 1.00 97.69 89 SER A CA 1
ATOM 674 C C . SER A 1 89 ? 9.604 -8.971 -7.852 1.00 97.69 89 SER A C 1
ATOM 676 O O . SER A 1 89 ? 9.593 -9.858 -7.005 1.00 97.69 89 SER A O 1
ATOM 678 N N . PHE A 1 90 ? 10.649 -8.160 -8.024 1.00 97.62 90 PHE A N 1
ATOM 679 C CA . PHE A 1 90 ? 11.891 -8.258 -7.255 1.00 97.62 90 PHE A CA 1
ATOM 680 C C . PHE A 1 90 ? 11.885 -7.437 -5.954 1.00 97.62 90 PHE A C 1
ATOM 682 O O . PHE A 1 90 ? 12.835 -7.541 -5.185 1.00 97.62 90 PHE A O 1
ATOM 689 N N . MET A 1 91 ? 10.852 -6.616 -5.719 1.00 98.12 91 MET A N 1
ATOM 690 C CA . MET A 1 91 ? 10.669 -5.844 -4.483 1.00 98.12 91 MET A CA 1
ATOM 691 C C . MET A 1 91 ? 9.603 -6.445 -3.556 1.00 98.12 91 MET A C 1
ATOM 693 O O . MET A 1 91 ? 9.593 -6.132 -2.365 1.00 98.12 91 MET A O 1
ATOM 697 N N . GLU A 1 92 ? 8.694 -7.280 -4.077 1.00 98.19 92 GLU A N 1
ATOM 698 C CA . GLU A 1 92 ? 7.615 -7.869 -3.282 1.00 98.19 92 GLU A CA 1
ATOM 699 C C . GLU A 1 92 ? 8.150 -8.705 -2.106 1.00 98.19 92 GLU A C 1
ATOM 701 O O . GLU A 1 92 ? 8.866 -9.687 -2.288 1.00 98.19 92 GLU A O 1
ATOM 706 N N . ASN A 1 93 ? 7.728 -8.344 -0.887 1.00 97.56 93 ASN A N 1
ATOM 707 C CA . ASN A 1 93 ? 8.064 -9.035 0.367 1.00 97.56 93 ASN A CA 1
ATOM 708 C C . ASN A 1 93 ? 9.570 -9.136 0.683 1.00 97.56 93 ASN A C 1
ATOM 710 O O . ASN A 1 93 ? 9.992 -10.061 1.383 1.00 97.56 93 ASN A O 1
ATOM 714 N N . ASP A 1 94 ? 10.366 -8.162 0.242 1.00 97.31 94 ASP A N 1
ATOM 715 C CA . ASP A 1 94 ? 11.805 -8.124 0.503 1.00 97.31 94 ASP A CA 1
ATOM 716 C C . ASP A 1 94 ? 12.207 -6.881 1.338 1.00 97.31 94 ASP A C 1
ATOM 718 O O . ASP A 1 94 ? 12.070 -5.742 0.875 1.00 97.31 94 ASP A O 1
ATOM 722 N N . PRO A 1 95 ? 12.706 -7.064 2.582 1.00 97.12 95 PRO A N 1
ATOM 723 C CA . PRO A 1 95 ? 13.194 -5.971 3.423 1.00 97.12 95 PRO A CA 1
ATOM 724 C C . PRO A 1 95 ? 14.324 -5.135 2.811 1.00 97.12 95 PRO A C 1
ATOM 726 O O . PRO A 1 95 ? 14.434 -3.957 3.155 1.00 97.12 95 PRO A O 1
ATOM 729 N N . GLU A 1 96 ? 15.131 -5.688 1.896 1.00 96.38 96 GLU A N 1
ATOM 730 C CA . GLU A 1 96 ? 16.236 -4.963 1.249 1.00 96.38 96 GLU A CA 1
ATOM 731 C C . GLU A 1 96 ? 15.742 -3.689 0.539 1.00 96.38 96 GLU A C 1
ATOM 733 O O . GLU A 1 96 ? 16.428 -2.664 0.509 1.00 96.38 96 GLU A O 1
ATOM 738 N N . TRP A 1 97 ? 14.508 -3.717 0.036 1.00 96.81 97 TRP A N 1
ATOM 739 C CA . TRP A 1 97 ? 13.894 -2.622 -0.710 1.00 96.81 97 TRP A CA 1
ATOM 740 C C . TRP A 1 97 ? 13.192 -1.576 0.159 1.00 96.81 97 TRP A C 1
ATOM 742 O O . TRP A 1 97 ? 12.540 -0.679 -0.369 1.00 96.81 97 TRP A O 1
ATOM 752 N N . HIS A 1 98 ? 13.328 -1.625 1.490 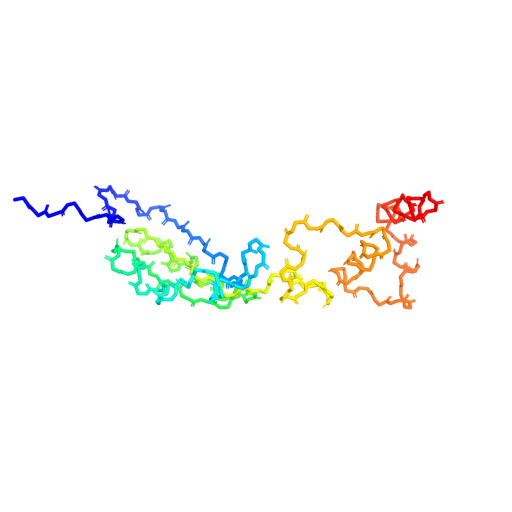1.00 95.88 98 HIS A N 1
ATOM 753 C CA . HIS A 1 98 ? 12.707 -0.619 2.355 1.00 95.88 98 HIS A CA 1
ATOM 754 C C . HIS A 1 98 ? 13.277 0.794 2.155 1.00 95.88 98 HIS A C 1
ATOM 756 O O . HIS A 1 98 ? 12.513 1.758 2.158 1.00 95.88 98 HIS A O 1
ATOM 762 N N . GLY A 1 99 ? 14.600 0.913 2.017 1.00 93.44 99 GLY A N 1
ATOM 763 C CA . GLY A 1 99 ? 15.296 2.201 1.884 1.00 93.44 99 GLY A CA 1
ATOM 764 C C . GLY A 1 99 ? 16.302 2.259 0.733 1.00 93.44 99 GLY A C 1
ATOM 765 O O . GLY A 1 99 ? 16.961 3.281 0.546 1.00 93.44 99 GLY A O 1
ATOM 766 N N . LYS A 1 100 ? 16.449 1.172 -0.031 1.00 94.88 100 LYS A N 1
ATOM 767 C CA . LYS A 1 100 ? 17.378 1.086 -1.158 1.00 94.88 100 LYS A CA 1
ATOM 768 C C . LYS A 1 100 ? 16.743 1.681 -2.413 1.00 94.88 100 LYS A C 1
ATOM 770 O O . LYS A 1 100 ? 15.689 1.234 -2.857 1.00 94.88 100 LYS A O 1
ATOM 775 N N . ALA A 1 101 ? 17.417 2.655 -3.019 1.00 95.25 101 ALA A N 1
ATOM 776 C CA . ALA A 1 101 ? 17.029 3.153 -4.333 1.00 95.25 101 ALA A CA 1
ATOM 777 C C . ALA A 1 101 ? 17.367 2.110 -5.420 1.00 95.25 101 ALA A C 1
ATOM 779 O O . ALA A 1 101 ? 18.478 1.566 -5.403 1.00 95.25 101 ALA A O 1
ATOM 780 N N . PRO A 1 102 ? 16.458 1.835 -6.373 1.00 96.25 102 PRO A N 1
ATOM 781 C CA . PRO A 1 102 ? 16.762 0.965 -7.501 1.00 96.25 102 PRO A CA 1
ATOM 782 C C . PRO A 1 102 ? 17.828 1.594 -8.395 1.00 96.25 102 PRO A C 1
ATOM 784 O O . PRO A 1 102 ? 17.842 2.803 -8.638 1.00 96.25 102 PRO A O 1
ATOM 787 N N . LYS A 1 103 ? 18.713 0.755 -8.928 1.00 96.69 103 LYS A N 1
ATOM 788 C CA . LYS A 1 103 ? 19.608 1.131 -10.022 1.00 96.69 103 LYS A CA 1
ATOM 789 C C . LYS A 1 103 ? 18.779 1.471 -11.261 1.00 96.69 103 LYS A C 1
ATOM 791 O O . LYS A 1 103 ? 17.653 0.992 -11.390 1.00 96.69 103 LYS A O 1
ATOM 796 N N . PRO A 1 104 ? 19.329 2.207 -12.238 1.00 97.31 104 PRO A N 1
ATOM 797 C CA . PRO A 1 104 ? 18.519 2.648 -13.368 1.00 97.31 104 PRO A CA 1
ATOM 798 C C . PRO A 1 104 ? 17.871 1.507 -14.173 1.00 97.31 104 PRO A C 1
ATOM 800 O O . PRO A 1 104 ? 16.718 1.625 -14.573 1.00 97.31 104 PRO A O 1
ATOM 803 N N . ALA A 1 105 ? 18.556 0.371 -14.344 1.00 95.75 105 ALA A N 1
ATOM 804 C CA . ALA A 1 105 ? 17.974 -0.806 -14.997 1.00 95.75 105 ALA A CA 1
ATOM 805 C C . ALA A 1 105 ? 16.811 -1.423 -14.192 1.00 95.75 105 ALA A C 1
ATOM 807 O O . ALA A 1 105 ? 15.778 -1.760 -14.765 1.00 95.75 105 ALA A O 1
ATOM 808 N N . GLU A 1 106 ? 16.956 -1.514 -12.865 1.00 97.19 106 GLU A N 1
ATOM 809 C CA . GLU A 1 106 ? 15.911 -1.996 -11.950 1.00 97.19 106 GLU A CA 1
ATOM 810 C C . GLU A 1 106 ? 14.713 -1.033 -11.947 1.00 97.19 106 GLU A C 1
ATOM 812 O O . GLU A 1 106 ? 13.567 -1.471 -11.951 1.00 97.19 106 GLU A O 1
ATOM 817 N N . ALA A 1 107 ? 14.958 0.280 -12.021 1.00 97.44 107 ALA A N 1
ATOM 818 C CA . ALA A 1 107 ? 13.910 1.293 -12.115 1.00 97.44 107 ALA A CA 1
ATOM 819 C C . ALA A 1 107 ? 13.111 1.175 -13.424 1.00 97.44 107 ALA A C 1
ATOM 821 O O . ALA A 1 107 ? 11.884 1.226 -13.398 1.00 97.44 107 ALA A O 1
ATOM 822 N N . ILE A 1 108 ? 13.781 0.963 -14.564 1.00 97.25 108 ILE A N 1
ATOM 823 C CA . ILE A 1 108 ? 13.111 0.739 -15.857 1.00 97.25 108 ILE A CA 1
ATOM 824 C C . ILE A 1 108 ? 12.263 -0.541 -15.809 1.00 97.25 108 ILE A C 1
ATOM 826 O O . ILE A 1 108 ? 11.115 -0.528 -16.257 1.00 97.25 108 ILE A O 1
ATOM 830 N N . GLN A 1 109 ? 12.791 -1.625 -15.228 1.00 97.50 109 GLN A N 1
ATOM 831 C CA . GLN A 1 109 ? 12.032 -2.860 -15.022 1.00 97.50 109 GLN A CA 1
ATOM 832 C C . GLN A 1 109 ? 10.807 -2.626 -14.125 1.00 97.50 109 GLN A C 1
ATOM 834 O O . GLN A 1 109 ? 9.705 -3.029 -14.493 1.00 97.50 109 GLN A O 1
ATOM 839 N N . ALA A 1 1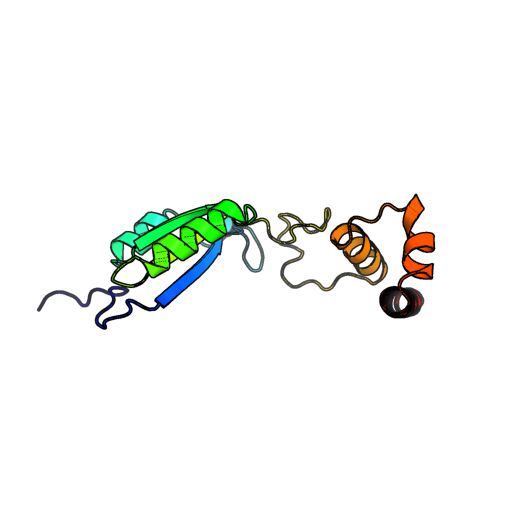10 ? 10.974 -1.937 -12.994 1.00 97.75 110 ALA A N 1
ATOM 840 C CA . ALA A 1 110 ? 9.890 -1.634 -12.063 1.00 97.75 110 ALA A CA 1
ATOM 841 C C . ALA A 1 110 ? 8.785 -0.790 -12.715 1.00 97.75 110 ALA A C 1
ATOM 843 O O . ALA A 1 110 ? 7.611 -1.121 -12.588 1.00 97.75 110 ALA A O 1
ATOM 844 N N . ILE A 1 111 ? 9.142 0.256 -13.473 1.00 97.19 111 ILE A N 1
ATOM 845 C CA . ILE A 1 111 ? 8.175 1.076 -14.225 1.00 97.19 111 ILE A CA 1
ATOM 846 C C . ILE A 1 111 ? 7.355 0.197 -15.171 1.00 97.19 111 ILE A C 1
ATOM 848 O O . ILE A 1 111 ? 6.134 0.320 -15.240 1.00 97.19 111 ILE A O 1
ATOM 852 N N . ARG A 1 112 ? 8.020 -0.703 -15.895 1.00 97.38 112 ARG A N 1
ATOM 853 C CA . ARG A 1 112 ? 7.367 -1.605 -16.839 1.00 97.38 112 ARG A CA 1
ATOM 854 C C . ARG A 1 112 ? 6.393 -2.566 -16.143 1.00 97.38 112 ARG A C 1
ATOM 856 O O . ARG A 1 112 ? 5.279 -2.747 -16.634 1.00 97.38 112 ARG A O 1
ATOM 863 N N . GLU A 1 113 ? 6.798 -3.146 -15.014 1.00 97.94 113 GLU A N 1
ATOM 864 C CA . GLU A 1 113 ? 5.964 -4.051 -14.210 1.00 97.94 113 GLU A CA 1
ATOM 865 C C . GLU A 1 113 ? 4.746 -3.328 -13.611 1.00 97.94 113 GLU A C 1
ATOM 867 O O . GLU A 1 113 ? 3.626 -3.811 -13.767 1.00 97.94 113 GLU A O 1
ATOM 872 N N . ILE A 1 114 ? 4.930 -2.120 -13.062 1.00 96.88 114 ILE A N 1
ATOM 873 C CA . ILE A 1 114 ? 3.843 -1.272 -12.535 1.00 96.88 114 ILE A CA 1
ATOM 874 C C . ILE A 1 114 ? 2.821 -0.931 -13.625 1.00 96.88 114 ILE A C 1
ATOM 876 O O . ILE A 1 114 ? 1.617 -0.922 -13.379 1.00 96.88 114 ILE A O 1
ATOM 880 N N . LEU A 1 115 ? 3.290 -0.654 -14.843 1.00 96.69 115 LEU A N 1
ATOM 881 C CA . LEU A 1 115 ? 2.425 -0.349 -15.983 1.00 96.69 115 LEU A CA 1
ATOM 882 C C . LEU A 1 115 ? 1.799 -1.601 -16.620 1.00 96.69 115 LEU A C 1
ATOM 884 O O . LEU A 1 115 ? 0.968 -1.468 -17.518 1.00 96.69 115 LEU A O 1
ATOM 888 N N . GLY A 1 116 ? 2.197 -2.808 -16.201 1.00 97.00 116 GLY A N 1
ATOM 889 C CA . GLY A 1 116 ? 1.714 -4.067 -16.770 1.00 97.00 116 GLY A CA 1
ATOM 890 C C . GLY A 1 116 ? 2.106 -4.272 -18.238 1.00 97.00 116 GLY A C 1
ATOM 891 O O . GLY A 1 116 ? 1.397 -4.951 -18.982 1.00 97.00 116 GLY A O 1
ATOM 892 N N . VAL A 1 117 ? 3.209 -3.667 -18.691 1.00 97.50 117 VAL A N 1
ATOM 893 C CA . VAL A 1 117 ? 3.647 -3.737 -20.092 1.00 97.50 117 VAL A CA 1
ATOM 894 C C . VAL A 1 117 ? 4.683 -4.847 -20.246 1.00 97.50 117 VAL A C 1
ATOM 896 O O . VAL A 1 117 ? 5.739 -4.801 -19.639 1.00 97.50 117 VAL A O 1
ATOM 899 N N . GLY A 1 118 ? 4.430 -5.854 -21.080 1.00 95.25 118 GLY A N 1
ATOM 900 C CA . GLY A 1 118 ? 5.434 -6.893 -21.344 1.00 95.25 118 GLY A CA 1
ATOM 901 C C . GLY A 1 118 ? 6.628 -6.379 -22.161 1.00 95.25 118 GLY A C 1
ATOM 902 O O . GLY A 1 118 ? 6.497 -5.439 -22.943 1.00 95.25 118 GLY A O 1
ATOM 903 N N . ASP A 1 119 ? 7.777 -7.049 -22.052 1.00 94.56 119 ASP A N 1
ATOM 904 C CA . ASP A 1 119 ? 9.033 -6.723 -22.752 1.00 94.56 119 ASP A CA 1
ATOM 905 C C . ASP A 1 119 ? 8.834 -6.494 -24.254 1.00 94.56 119 ASP A C 1
ATOM 907 O O . ASP A 1 119 ? 9.296 -5.499 -24.808 1.00 94.56 119 ASP A O 1
ATOM 911 N N . ALA A 1 120 ? 8.081 -7.382 -24.905 1.00 96.75 120 ALA A N 1
ATOM 912 C CA . ALA A 1 120 ? 7.814 -7.314 -26.340 1.00 96.75 120 ALA A CA 1
ATOM 913 C C . ALA A 1 120 ? 6.982 -6.085 -26.754 1.00 96.75 120 ALA A C 1
ATOM 915 O O . ALA A 1 120 ? 7.048 -5.656 -27.904 1.00 96.75 120 ALA A O 1
ATOM 916 N N . ALA A 1 121 ? 6.196 -5.518 -25.835 1.00 97.31 121 ALA A N 1
ATOM 917 C CA . ALA A 1 121 ? 5.354 -4.352 -26.084 1.00 97.31 121 ALA A CA 1
ATOM 918 C C . ALA A 1 121 ? 6.027 -3.030 -25.677 1.00 97.31 121 ALA A C 1
ATOM 920 O O . ALA A 1 121 ? 5.474 -1.964 -25.949 1.00 97.31 121 ALA A O 1
ATOM 921 N N . TRP A 1 122 ? 7.203 -3.084 -25.044 1.00 97.00 122 TRP A N 1
ATOM 922 C CA . TRP A 1 122 ? 7.798 -1.940 -24.360 1.00 97.00 122 TRP A CA 1
ATOM 923 C C . TRP A 1 122 ? 8.125 -0.768 -25.289 1.00 97.00 122 TRP A C 1
ATOM 925 O O . TRP A 1 122 ? 7.623 0.334 -25.085 1.00 97.00 122 TRP A O 1
ATOM 935 N N . GLU A 1 123 ? 8.866 -1.004 -26.372 1.00 96.94 123 GLU A N 1
ATOM 936 C CA . GLU A 1 123 ? 9.189 0.054 -27.344 1.00 96.94 123 GLU A CA 1
ATOM 937 C C . GLU A 1 123 ? 7.931 0.648 -27.994 1.00 96.94 123 GLU A C 1
ATOM 939 O O . GLU A 1 123 ? 7.822 1.859 -28.192 1.00 96.94 123 GLU A O 1
ATOM 944 N N . GLY A 1 124 ? 6.937 -0.200 -28.275 1.00 98.00 124 GLY A N 1
ATOM 945 C CA . GLY A 1 124 ? 5.651 0.237 -28.816 1.00 98.00 124 GLY A CA 1
ATOM 946 C C . GLY A 1 124 ? 4.846 1.089 -27.831 1.00 98.00 124 GLY A C 1
ATOM 947 O O . GLY A 1 124 ? 4.142 2.007 -28.255 1.00 98.00 124 GLY A O 1
ATOM 948 N N . TYR A 1 125 ? 4.953 0.805 -26.531 1.00 97.81 125 TYR A N 1
ATOM 949 C CA . TYR A 1 125 ? 4.375 1.625 -25.471 1.00 97.81 125 TYR A CA 1
ATOM 950 C C . TYR A 1 125 ? 5.081 2.980 -25.397 1.00 97.81 125 TYR A C 1
ATOM 952 O O . TYR A 1 125 ? 4.412 4.007 -25.494 1.00 97.81 125 TYR A O 1
ATOM 960 N N . LEU A 1 126 ? 6.417 2.993 -25.329 1.00 97.94 126 LEU A N 1
ATOM 961 C CA . LEU A 1 126 ? 7.216 4.220 -25.238 1.00 97.94 126 LEU A CA 1
ATOM 962 C C . LEU A 1 126 ? 7.011 5.161 -26.428 1.00 97.94 126 LEU A C 1
ATOM 964 O O . LEU A 1 126 ? 6.947 6.375 -26.249 1.00 97.94 126 LEU A O 1
ATOM 968 N N . ALA A 1 127 ? 6.841 4.618 -27.635 1.00 97.88 127 ALA A N 1
ATOM 969 C CA . ALA A 1 127 ? 6.526 5.413 -28.821 1.00 97.88 127 ALA A CA 1
ATOM 970 C C . ALA A 1 127 ? 5.198 6.187 -28.694 1.00 97.88 127 ALA A C 1
ATOM 972 O O . ALA A 1 127 ? 5.022 7.225 -29.330 1.00 97.88 127 ALA A O 1
ATOM 973 N N . LYS A 1 128 ? 4.260 5.691 -27.877 1.00 98.00 128 LYS A N 1
ATOM 974 C CA . LYS A 1 128 ? 2.944 6.303 -27.632 1.00 98.00 128 LYS A CA 1
ATOM 975 C C . LYS A 1 128 ? 2.899 7.130 -26.348 1.00 98.00 128 LYS A C 1
ATOM 977 O O . LYS A 1 128 ? 1.941 7.874 -26.152 1.00 98.00 128 LYS A O 1
ATOM 982 N N . THR A 1 129 ? 3.908 7.020 -25.485 1.00 97.19 129 THR A N 1
ATOM 983 C CA . THR A 1 129 ? 3.967 7.685 -24.177 1.00 97.19 129 THR A CA 1
ATOM 984 C C . THR A 1 129 ? 5.249 8.515 -24.034 1.00 97.19 129 THR A C 1
ATOM 986 O O . THR A 1 129 ? 6.167 8.142 -23.300 1.00 97.19 129 THR A O 1
ATOM 989 N N . PRO A 1 130 ? 5.322 9.698 -24.681 1.00 96.00 130 PRO A N 1
ATOM 990 C CA . PRO A 1 130 ? 6.522 10.538 -24.662 1.00 96.00 130 PRO A CA 1
ATOM 991 C C . PRO A 1 130 ? 7.012 10.883 -23.249 1.00 96.00 130 PRO A C 1
ATOM 993 O O . PRO A 1 130 ? 8.213 10.931 -23.016 1.00 96.00 130 PRO A O 1
ATOM 996 N N . GLY A 1 131 ? 6.095 11.066 -22.289 1.00 96.06 131 GLY A N 1
ATOM 997 C CA . GLY A 1 131 ? 6.456 11.312 -20.890 1.00 96.06 131 GLY A CA 1
ATOM 998 C C . GLY A 1 131 ? 7.213 10.142 -20.252 1.00 96.06 131 GLY A C 1
ATOM 999 O O . GLY A 1 131 ? 8.250 10.349 -19.632 1.00 96.06 131 GLY A O 1
ATOM 1000 N N . THR A 1 132 ? 6.749 8.904 -20.453 1.00 96.75 132 THR A N 1
ATOM 1001 C CA . THR A 1 132 ? 7.463 7.715 -19.963 1.00 96.75 132 THR A CA 1
ATOM 1002 C C . THR A 1 132 ? 8.782 7.521 -20.705 1.00 96.75 132 THR A C 1
ATOM 1004 O O . THR A 1 132 ? 9.781 7.163 -20.088 1.00 96.75 132 THR A O 1
ATOM 1007 N N . ARG A 1 133 ? 8.811 7.807 -22.011 1.00 97.88 133 ARG A N 1
ATOM 1008 C CA . ARG A 1 133 ? 10.027 7.725 -22.824 1.00 97.88 133 ARG A CA 1
ATOM 1009 C C . ARG A 1 133 ? 11.149 8.610 -22.286 1.00 97.88 133 ARG A C 1
ATOM 1011 O O . ARG A 1 133 ? 12.259 8.114 -22.133 1.00 97.88 133 ARG A O 1
ATOM 1018 N N . VAL A 1 134 ? 10.853 9.868 -21.952 1.00 97.69 134 VAL A N 1
ATOM 1019 C CA . VAL A 1 134 ? 11.844 10.799 -21.385 1.00 97.69 134 VAL A CA 1
ATOM 1020 C C . VAL A 1 134 ? 12.463 10.230 -20.106 1.00 97.69 134 VAL A C 1
ATOM 1022 O O . VAL A 1 134 ? 13.684 10.162 -20.003 1.00 97.69 134 VAL A O 1
ATOM 1025 N N . LEU A 1 135 ? 11.639 9.732 -19.179 1.00 96.25 135 LEU A N 1
ATOM 1026 C CA . LEU A 1 135 ? 12.120 9.140 -17.924 1.00 96.25 135 LEU A CA 1
ATOM 1027 C C . LEU A 1 135 ? 13.035 7.929 -18.164 1.00 96.25 135 LEU A C 1
ATOM 1029 O O . LEU A 1 135 ? 14.065 7.771 -17.512 1.00 96.25 135 LEU A O 1
ATOM 1033 N N . VAL A 1 136 ? 12.671 7.065 -19.113 1.00 96.75 136 VAL A N 1
ATOM 1034 C CA . VAL A 1 136 ? 13.451 5.864 -19.448 1.00 96.75 136 VAL A CA 1
ATOM 1035 C C . VAL A 1 136 ? 14.777 6.227 -20.108 1.00 96.75 136 VAL A C 1
ATOM 1037 O O . VAL A 1 136 ? 15.796 5.603 -19.802 1.00 96.75 136 VAL A O 1
ATOM 1040 N N . ASP A 1 137 ? 14.789 7.234 -20.981 1.00 96.69 137 ASP A N 1
ATOM 1041 C CA . ASP A 1 137 ? 16.010 7.727 -21.617 1.00 96.69 137 ASP A CA 1
ATOM 1042 C C . ASP A 1 137 ? 16.968 8.340 -20.577 1.00 96.69 137 ASP A C 1
ATOM 1044 O O . ASP A 1 137 ? 18.167 8.050 -20.606 1.00 96.69 137 ASP A O 1
ATOM 1048 N N . GLU A 1 138 ? 16.452 9.115 -19.616 1.00 96.75 138 GLU A N 1
ATOM 1049 C CA . GLU A 1 138 ? 17.234 9.683 -18.506 1.00 96.75 138 GLU A CA 1
ATOM 1050 C C . GLU A 1 138 ? 17.853 8.592 -17.621 1.00 96.75 138 GLU A C 1
ATOM 1052 O O . GLU A 1 138 ? 19.064 8.592 -17.382 1.00 96.75 138 GLU A O 1
ATOM 1057 N N . LEU A 1 139 ? 17.057 7.606 -17.191 1.00 96.44 139 LEU A N 1
ATOM 1058 C CA . LEU A 1 139 ? 17.550 6.456 -16.424 1.00 96.44 139 LEU A CA 1
ATOM 1059 C C . LEU A 1 139 ? 18.606 5.669 -17.217 1.00 96.44 139 LEU A C 1
ATOM 1061 O O . LEU A 1 139 ? 19.656 5.299 -16.691 1.00 96.44 139 LEU A O 1
ATOM 1065 N N . SER A 1 140 ? 18.376 5.463 -18.512 1.00 95.38 140 SER A N 1
ATOM 1066 C CA . SER A 1 140 ? 19.327 4.767 -19.383 1.00 95.38 140 SER A CA 1
ATOM 1067 C C . SER A 1 140 ? 20.645 5.527 -19.548 1.00 95.38 140 SER A C 1
ATOM 1069 O O . SER A 1 140 ? 21.691 4.902 -19.733 1.00 95.38 140 SER A O 1
ATOM 1071 N N . ALA A 1 141 ? 20.625 6.861 -19.488 1.00 95.12 141 ALA A N 1
ATOM 1072 C CA . ALA A 1 141 ? 21.832 7.682 -19.508 1.00 95.12 141 ALA A CA 1
ATOM 1073 C C . ALA A 1 141 ? 22.629 7.552 -18.200 1.00 95.12 141 ALA A C 1
ATOM 1075 O O . ALA A 1 141 ? 23.847 7.392 -18.253 1.00 95.12 141 ALA A O 1
ATOM 1076 N N . LEU A 1 142 ? 21.946 7.525 -17.049 1.00 92.56 142 LEU A N 1
ATOM 1077 C CA . LEU A 1 142 ? 22.565 7.311 -15.732 1.00 92.56 142 LEU A CA 1
ATOM 1078 C C . LEU A 1 142 ? 23.205 5.923 -15.581 1.00 92.56 142 LEU A C 1
ATOM 1080 O O . LEU A 1 142 ? 24.140 5.756 -14.811 1.00 92.56 142 LEU A O 1
ATOM 1084 N N . ALA A 1 143 ? 22.731 4.913 -16.315 1.00 83.19 143 ALA A N 1
ATOM 1085 C CA . ALA A 1 143 ? 23.332 3.576 -16.295 1.00 83.19 143 ALA A CA 1
ATOM 1086 C C . ALA A 1 143 ? 24.712 3.503 -16.979 1.00 83.19 143 ALA A C 1
ATOM 1088 O O . ALA A 1 143 ? 25.411 2.500 -16.838 1.00 83.19 143 ALA A O 1
ATOM 1089 N N . LYS A 1 144 ? 25.071 4.516 -17.779 1.00 73.88 144 LYS A N 1
ATOM 1090 C CA . LYS A 1 144 ? 26.305 4.554 -18.585 1.00 73.88 144 LYS A CA 1
ATOM 1091 C C . LYS A 1 144 ? 27.440 5.340 -17.922 1.00 73.88 144 LYS A C 1
ATOM 1093 O O . LYS A 1 144 ? 28.531 5.389 -18.489 1.00 73.88 144 LYS A O 1
ATOM 1098 N N . THR A 1 145 ? 27.173 5.965 -16.778 1.00 58.75 145 THR A N 1
ATOM 1099 C CA . THR A 1 145 ? 28.129 6.715 -15.948 1.00 58.75 145 THR A CA 1
ATOM 1100 C C . THR A 1 145 ? 28.548 5.891 -14.746 1.00 58.75 145 THR A C 1
ATOM 1102 O O . THR A 1 145 ? 29.759 5.881 -14.444 1.00 58.75 145 THR A O 1
#

Secondary structure (DSSP, 8-state):
-PPP-TTS--S--TT-EEEEE--SB-SSSBHHHHS---SHHHHHHHTT-EEEEEETT-HHHHHHHHHHHHT-SS-EEEEEE--TTTT-TTTTT-GGGGTPPPPHHHHHHHHHHHTT--GGGHHHHHHH-HHHHHHHHHHHHHTT-

Radius of gyration: 20.9 Å; chains: 1; bounding box: 49×24×69 Å

Foldseek 3Di:
DPPPLPLAPPDFVLVAEAEDAPQQEDQQGGCVVPPDCPPVQVVNVSSVEAEAEEAQPDPVSVVVQVVVSNVDGGYYYYHHHDFQLPQQPVGTNDNVPPPDDDQLVSVLSSVCSNVVHDPVCVVVVCVVPVPVVVSNVVSVVSNVD